Protein AF-A0A2G7FF17-F1 (afdb_monomer_lite)

pLDDT: mean 83.76, std 16.38, range [45.81, 98.31]

Structure (mmCIF, N/CA/C/O backbone):
data_AF-A0A2G7FF17-F1
#
_entry.id   AF-A0A2G7FF17-F1
#
loop_
_atom_site.group_PDB
_atom_site.id
_atom_site.type_symbol
_atom_site.label_atom_id
_atom_site.label_alt_id
_atom_site.label_comp_id
_atom_site.label_asym_id
_atom_site.label_entity_id
_atom_site.label_seq_id
_atom_site.pdbx_PDB_ins_code
_atom_site.Cartn_x
_atom_site.Cartn_y
_atom_site.Cartn_z
_atom_site.occupancy
_atom_site.B_iso_or_equiv
_atom_site.auth_seq_id
_atom_site.auth_comp_id
_atom_site.auth_asym_id
_atom_site.auth_atom_id
_atom_site.pdbx_PDB_model_num
ATOM 1 N N . MET A 1 1 ? 41.244 -19.058 -34.223 1.00 52.78 1 MET A N 1
ATOM 2 C CA . MET A 1 1 ? 39.949 -18.445 -34.597 1.00 52.78 1 MET A CA 1
ATOM 3 C C . MET A 1 1 ? 38.705 -19.064 -33.932 1.00 52.78 1 MET A C 1
ATOM 5 O O . MET A 1 1 ? 37.640 -18.505 -34.110 1.00 52.78 1 MET A O 1
ATOM 9 N N . LYS A 1 2 ? 38.795 -20.152 -33.136 1.00 53.00 2 LYS A N 1
ATOM 10 C CA . LYS A 1 2 ? 37.617 -20.799 -32.500 1.00 53.00 2 LYS A CA 1
ATOM 11 C C . LYS A 1 2 ? 37.162 -20.203 -31.148 1.00 53.00 2 LYS A C 1
ATOM 13 O O . LYS A 1 2 ? 35.987 -20.263 -30.830 1.00 53.00 2 LYS A O 1
ATOM 18 N N . ARG A 1 3 ? 38.057 -19.561 -30.382 1.00 52.62 3 ARG A N 1
ATOM 19 C CA . ARG A 1 3 ? 37.733 -18.979 -29.054 1.00 52.62 3 ARG A CA 1
ATOM 20 C C . ARG A 1 3 ? 36.803 -17.757 -29.096 1.00 52.62 3 ARG A C 1
ATOM 22 O O . ARG A 1 3 ? 36.127 -17.471 -28.119 1.00 52.62 3 ARG A O 1
ATOM 29 N N . SER A 1 4 ? 36.761 -17.044 -30.222 1.00 55.91 4 SER A N 1
ATOM 30 C CA . SER A 1 4 ? 35.955 -15.823 -30.375 1.00 55.91 4 SER A CA 1
ATOM 31 C C . SER A 1 4 ? 34.472 -16.104 -30.637 1.00 55.91 4 SER A C 1
ATOM 33 O O . SER A 1 4 ? 33.640 -15.245 -30.367 1.00 55.91 4 SER A O 1
ATOM 35 N N . SER A 1 5 ? 34.130 -17.276 -31.180 1.00 57.34 5 SER A N 1
ATOM 36 C CA . SER A 1 5 ? 32.741 -17.655 -31.461 1.00 57.34 5 SER A CA 1
ATOM 37 C C . SER A 1 5 ? 32.032 -18.224 -30.229 1.00 57.34 5 SER A C 1
ATOM 39 O O . SER A 1 5 ? 30.833 -18.023 -30.074 1.00 57.34 5 SER A O 1
ATOM 41 N N . GLU A 1 6 ? 32.768 -18.883 -29.326 1.00 59.03 6 GLU A N 1
ATOM 42 C CA . GLU A 1 6 ? 32.231 -19.396 -28.054 1.00 59.03 6 GLU A CA 1
ATOM 43 C C . GLU A 1 6 ? 31.871 -18.268 -27.079 1.00 59.03 6 GLU A C 1
ATOM 45 O O . GLU A 1 6 ? 30.813 -18.323 -26.454 1.00 59.03 6 GLU A O 1
ATOM 50 N N . SER A 1 7 ? 32.685 -17.205 -26.993 1.00 61.72 7 SER A N 1
ATOM 51 C CA . SER A 1 7 ? 32.372 -16.062 -26.120 1.00 61.72 7 SER A CA 1
ATOM 52 C C . SER A 1 7 ? 31.144 -15.286 -26.601 1.00 61.72 7 SER A C 1
ATOM 54 O O . SER A 1 7 ? 30.340 -14.849 -25.785 1.00 61.72 7 SER A O 1
ATOM 56 N N . ALA A 1 8 ? 30.954 -15.159 -27.919 1.00 67.88 8 ALA A N 1
ATOM 57 C CA . ALA A 1 8 ? 29.770 -14.531 -28.502 1.00 67.88 8 ALA A CA 1
ATOM 58 C C . ALA A 1 8 ? 28.494 -15.362 -28.266 1.00 67.88 8 ALA A C 1
ATOM 60 O O . ALA A 1 8 ? 27.431 -14.798 -28.009 1.00 67.88 8 ALA A O 1
ATOM 61 N N . GLY A 1 9 ? 28.603 -16.696 -28.302 1.00 70.56 9 GLY A N 1
ATOM 62 C CA . GLY A 1 9 ? 27.506 -17.610 -27.973 1.00 70.56 9 GLY A CA 1
ATOM 63 C C . GLY A 1 9 ? 27.088 -17.522 -26.504 1.00 70.56 9 GLY A C 1
ATOM 64 O O . GLY A 1 9 ? 25.899 -17.398 -26.221 1.00 70.56 9 GLY A O 1
ATOM 65 N N . LEU A 1 10 ? 28.054 -17.491 -25.578 1.00 66.56 10 LEU A N 1
ATOM 66 C CA . LEU A 1 10 ? 27.784 -17.284 -24.150 1.00 66.56 10 LEU A CA 1
ATOM 67 C C . LEU A 1 10 ? 27.150 -15.918 -23.871 1.00 66.56 10 LEU A C 1
ATOM 69 O O . LEU A 1 10 ? 26.190 -15.838 -23.109 1.00 66.56 10 LEU A O 1
ATOM 73 N N . GLN A 1 11 ? 27.644 -14.854 -24.510 1.00 69.38 11 GLN A N 1
ATOM 74 C CA . GLN A 1 11 ? 27.089 -13.509 -24.354 1.00 69.38 11 GLN A CA 1
ATOM 75 C C . GLN A 1 11 ? 25.627 -13.453 -24.811 1.00 69.38 11 GLN A C 1
ATOM 77 O O . GLN A 1 11 ? 24.787 -12.855 -24.142 1.00 69.38 11 GLN A O 1
ATOM 82 N N . ARG A 1 12 ? 25.310 -14.110 -25.931 1.00 69.50 12 ARG A N 1
ATOM 83 C CA . ARG A 1 12 ? 23.953 -14.188 -26.474 1.00 69.50 12 ARG A CA 1
ATOM 84 C C . ARG A 1 12 ? 23.024 -15.003 -25.576 1.00 69.50 12 ARG A C 1
ATOM 86 O O . ARG A 1 12 ? 21.959 -14.511 -25.240 1.00 69.50 12 ARG A O 1
ATOM 93 N N . VAL A 1 13 ? 23.466 -16.164 -25.088 1.00 68.44 13 VAL A N 1
ATOM 94 C CA . VAL A 1 13 ? 22.695 -16.980 -24.132 1.00 68.44 13 VAL A CA 1
ATOM 95 C C . VAL A 1 13 ? 22.435 -16.216 -22.834 1.00 68.44 13 VAL A C 1
ATOM 97 O O . VAL A 1 13 ? 21.321 -16.254 -22.325 1.00 68.44 13 VAL A O 1
ATOM 100 N N . LEU A 1 14 ? 23.419 -15.479 -22.310 1.00 64.50 14 LEU A N 1
ATOM 101 C CA . LEU A 1 14 ? 23.231 -14.628 -21.131 1.00 64.50 14 LEU A CA 1
ATOM 102 C C . LEU A 1 14 ? 22.211 -13.515 -21.396 1.00 64.50 14 LEU A C 1
ATOM 104 O O . LEU A 1 14 ? 21.343 -13.280 -20.563 1.00 64.50 14 LEU A O 1
ATOM 108 N N . THR A 1 15 ? 22.276 -12.876 -22.565 1.00 65.62 15 THR A N 1
ATOM 109 C CA . THR A 1 15 ? 21.343 -11.805 -22.951 1.00 65.62 15 THR A CA 1
ATOM 110 C C . THR A 1 15 ? 19.924 -12.349 -23.107 1.00 65.62 15 THR A C 1
ATOM 112 O O . THR A 1 15 ? 18.998 -11.808 -22.511 1.00 65.62 15 THR A O 1
ATOM 115 N N . ASP A 1 16 ? 19.767 -13.479 -23.796 1.00 59.66 16 ASP A N 1
ATOM 116 C CA . ASP A 1 16 ? 18.482 -14.151 -23.999 1.00 59.66 16 ASP A CA 1
ATOM 117 C C . ASP A 1 16 ? 17.911 -14.678 -22.672 1.00 59.66 16 ASP A C 1
ATOM 119 O O . ASP A 1 16 ? 16.716 -14.567 -22.428 1.00 59.66 16 ASP A O 1
ATOM 123 N N . THR A 1 17 ? 18.751 -15.174 -21.754 1.00 58.41 17 THR A N 1
ATOM 124 C CA . THR A 1 17 ? 18.316 -15.600 -20.409 1.00 58.41 17 THR A CA 1
ATOM 125 C C . THR A 1 17 ? 17.862 -14.405 -19.569 1.00 58.41 17 THR A C 1
ATOM 127 O O . THR A 1 17 ? 16.863 -14.495 -18.860 1.00 58.41 17 THR A O 1
ATOM 130 N N . MET A 1 18 ? 18.553 -13.264 -19.654 1.00 57.50 18 MET A N 1
ATOM 131 C CA . MET A 1 18 ? 18.158 -12.036 -18.956 1.00 57.50 18 MET A CA 1
ATOM 132 C C . MET A 1 18 ? 16.874 -11.421 -19.535 1.00 57.50 18 MET A C 1
ATOM 134 O O . MET A 1 18 ? 16.045 -10.923 -18.773 1.00 57.50 18 MET A O 1
ATOM 138 N N . GLU A 1 19 ? 16.677 -11.499 -20.851 1.00 56.69 19 GLU A N 1
ATOM 139 C CA . GLU A 1 19 ? 15.434 -11.130 -21.543 1.00 56.69 19 GLU A CA 1
ATOM 140 C C . GLU A 1 19 ? 14.282 -12.091 -21.181 1.00 56.69 19 GLU A C 1
ATOM 142 O O . GLU A 1 19 ? 13.156 -11.657 -20.942 1.00 56.69 19 GLU A O 1
ATOM 147 N N . HIS A 1 20 ? 14.560 -13.388 -21.022 1.00 49.34 20 HIS A N 1
ATOM 148 C CA . HIS A 1 20 ? 13.568 -14.388 -20.618 1.00 49.34 20 HIS A CA 1
ATOM 149 C C . HIS A 1 20 ? 13.171 -14.266 -19.133 1.00 49.34 20 HIS A C 1
ATOM 151 O O . HIS A 1 20 ? 11.990 -14.349 -18.800 1.00 49.34 20 HIS A O 1
ATOM 157 N N . ILE A 1 21 ? 14.118 -13.956 -18.234 1.00 50.62 21 ILE A N 1
ATOM 158 C CA . ILE A 1 21 ? 13.828 -13.580 -16.833 1.00 50.62 21 ILE A CA 1
ATOM 159 C C . ILE A 1 21 ? 12.992 -12.291 -16.777 1.00 50.62 21 ILE A C 1
ATOM 161 O O . ILE A 1 21 ? 12.116 -12.157 -15.925 1.00 50.62 21 ILE A O 1
ATOM 165 N N . ARG A 1 22 ? 13.228 -11.349 -17.699 1.00 53.25 22 ARG A N 1
ATOM 166 C CA . ARG A 1 22 ? 12.409 -10.138 -17.868 1.00 53.25 22 ARG A CA 1
ATOM 167 C C . ARG A 1 22 ? 10.971 -10.428 -18.313 1.00 53.25 22 ARG A C 1
ATOM 169 O O . ARG A 1 22 ? 10.109 -9.598 -18.038 1.00 53.25 22 ARG A O 1
ATOM 176 N N . SER A 1 23 ? 10.731 -11.554 -18.987 1.00 50.78 23 SER A N 1
ATOM 177 C CA . SER A 1 23 ? 9.479 -11.866 -19.691 1.00 50.78 23 SER A CA 1
ATOM 178 C C . SER A 1 23 ? 8.544 -12.844 -18.961 1.00 50.78 23 SER A C 1
ATOM 180 O O . SER A 1 23 ? 7.357 -12.853 -19.265 1.00 50.78 23 S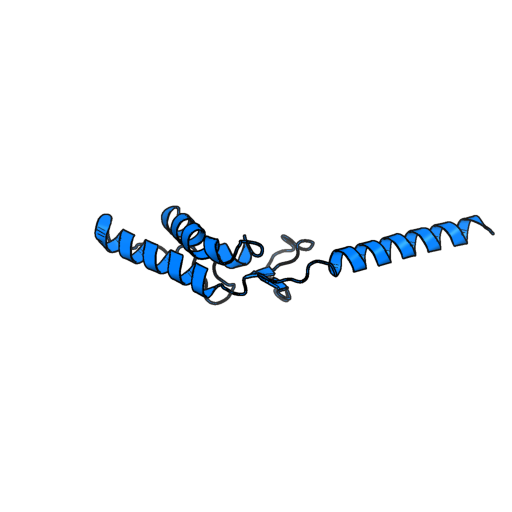ER A O 1
ATOM 182 N N . ASN A 1 24 ? 9.026 -13.679 -18.033 1.00 45.81 24 ASN A N 1
ATOM 183 C CA . ASN A 1 24 ? 8.287 -14.887 -17.612 1.00 45.81 24 ASN A CA 1
ATOM 184 C C . ASN A 1 24 ? 7.467 -14.802 -16.312 1.00 45.81 24 ASN A C 1
ATOM 186 O O . ASN A 1 24 ? 7.111 -15.838 -15.752 1.00 45.81 24 ASN A O 1
ATOM 190 N N . PHE A 1 25 ? 7.107 -13.614 -15.835 1.00 51.00 25 PHE A N 1
ATOM 191 C CA . PHE A 1 25 ? 5.958 -13.509 -14.933 1.00 51.00 25 PHE A CA 1
ATOM 192 C C . PHE A 1 25 ? 4.828 -12.854 -15.713 1.00 51.00 25 PHE A C 1
ATOM 194 O O . PHE A 1 25 ? 4.817 -11.640 -15.899 1.00 51.00 25 PHE A O 1
ATOM 201 N N . GLU A 1 26 ? 3.890 -13.666 -16.199 1.00 56.97 26 GLU A N 1
ATOM 202 C CA . GLU A 1 26 ? 2.554 -13.164 -16.506 1.00 56.97 26 GLU A CA 1
ATOM 203 C C . GLU A 1 26 ? 2.041 -12.482 -15.232 1.00 56.97 26 GLU A C 1
ATOM 205 O O . GLU A 1 26 ? 1.846 -13.099 -14.184 1.00 56.97 26 GLU A O 1
ATOM 210 N N . ASP A 1 27 ? 1.986 -11.155 -15.277 1.00 67.00 27 ASP A N 1
ATOM 211 C CA . ASP A 1 27 ? 1.797 -10.333 -14.095 1.00 67.00 27 ASP A CA 1
ATOM 212 C C . ASP A 1 27 ? 0.309 -10.247 -13.717 1.00 67.00 27 ASP A C 1
ATOM 214 O O . ASP A 1 27 ? -0.354 -9.216 -13.903 1.00 67.00 27 ASP A O 1
ATOM 218 N N . ASP A 1 28 ? -0.222 -11.338 -13.166 1.00 83.56 28 ASP A N 1
ATOM 219 C CA . ASP A 1 28 ? -1.632 -11.460 -12.770 1.00 83.56 28 ASP A CA 1
ATOM 220 C C . ASP A 1 28 ? -2.058 -10.398 -11.747 1.00 83.56 28 ASP A C 1
ATOM 222 O O . ASP A 1 28 ? -3.208 -9.949 -11.720 1.00 83.56 28 ASP A O 1
ATOM 226 N N . THR A 1 29 ? -1.136 -9.973 -10.881 1.00 92.25 29 THR A N 1
ATOM 227 C CA . THR A 1 29 ? -1.454 -9.113 -9.731 1.00 92.25 29 THR A CA 1
ATOM 228 C C . THR A 1 29 ? -0.957 -7.683 -9.868 1.00 92.25 29 THR A C 1
ATOM 230 O O . THR A 1 29 ? -1.450 -6.816 -9.153 1.00 92.25 29 THR A O 1
ATOM 233 N N . SER A 1 30 ? -0.008 -7.396 -10.762 1.00 94.94 30 SER A N 1
ATOM 234 C CA . SER A 1 30 ? 0.612 -6.068 -10.876 1.00 94.94 30 SER A CA 1
ATOM 235 C C . SER A 1 30 ? 0.948 -5.691 -12.310 1.00 94.94 30 SER A C 1
ATOM 237 O O . SER A 1 30 ? 0.823 -6.488 -13.227 1.00 94.94 30 SER A O 1
ATOM 239 N N . TYR A 1 31 ? 1.399 -4.465 -12.513 1.00 92.81 31 TYR A N 1
ATOM 240 C CA . TYR A 1 31 ? 1.999 -4.015 -13.761 1.00 92.81 31 TYR A CA 1
ATOM 241 C C . TYR A 1 31 ? 3.287 -3.255 -13.459 1.00 92.81 31 TYR A C 1
ATOM 243 O O . TYR A 1 31 ? 3.467 -2.713 -12.363 1.00 92.81 31 TYR A O 1
ATOM 251 N N . ARG A 1 32 ? 4.211 -3.249 -14.420 1.00 91.38 32 ARG A N 1
ATOM 252 C CA . ARG A 1 32 ? 5.451 -2.481 -14.311 1.00 91.38 32 ARG A CA 1
ATOM 253 C C . ARG A 1 32 ? 5.135 -0.993 -14.436 1.00 91.38 32 ARG A C 1
ATOM 255 O O . ARG A 1 32 ? 4.352 -0.603 -15.294 1.00 91.38 32 ARG A O 1
ATOM 262 N N . VAL A 1 33 ? 5.762 -0.183 -13.592 1.00 89.00 33 VAL A N 1
ATOM 263 C CA . VAL A 1 33 ? 5.685 1.279 -13.670 1.00 89.00 33 VAL A CA 1
ATOM 264 C C . VAL A 1 33 ? 6.971 1.778 -14.314 1.00 89.00 33 VAL A C 1
ATOM 266 O O . VAL A 1 33 ? 8.070 1.438 -13.857 1.00 89.00 33 VAL A O 1
ATOM 269 N N . GLU A 1 34 ? 6.844 2.545 -15.394 1.00 84.56 34 GLU A N 1
ATOM 270 C CA . GLU A 1 34 ? 7.983 3.240 -15.988 1.00 84.56 34 GLU A CA 1
ATOM 271 C C . GLU A 1 34 ? 8.458 4.326 -15.022 1.00 84.56 34 GLU A C 1
ATOM 273 O O . GLU A 1 34 ? 7.676 5.141 -14.537 1.00 84.56 34 GLU A O 1
ATOM 278 N N . ARG A 1 35 ? 9.748 4.292 -14.679 1.00 72.12 35 ARG A N 1
ATOM 279 C CA . ARG A 1 35 ? 10.344 5.299 -13.803 1.00 72.12 35 ARG A CA 1
ATOM 280 C C . ARG A 1 35 ? 10.944 6.394 -14.673 1.00 72.12 35 ARG A C 1
ATOM 282 O O . ARG A 1 35 ? 12.069 6.239 -15.138 1.00 72.12 35 ARG A O 1
ATOM 289 N N . GLU A 1 36 ? 10.214 7.486 -14.855 1.00 62.81 36 GLU A N 1
ATOM 290 C CA . GLU A 1 36 ? 10.750 8.687 -15.512 1.00 62.81 36 GLU A CA 1
ATOM 291 C C . GLU A 1 36 ? 11.292 9.726 -14.519 1.00 62.81 36 GLU A C 1
ATOM 293 O O . GLU A 1 36 ? 11.923 10.691 -14.935 1.00 62.81 36 GLU A O 1
ATOM 298 N N . SER A 1 37 ? 11.098 9.535 -13.207 1.00 59.84 37 SER A N 1
ATOM 299 C CA . SER A 1 37 ? 11.466 10.550 -12.214 1.00 59.84 37 SER A CA 1
ATOM 300 C C . SER A 1 37 ? 12.993 10.730 -12.098 1.00 59.84 37 SER A C 1
ATOM 302 O O . SER A 1 37 ? 13.687 9.802 -11.659 1.00 59.84 37 SER A O 1
ATOM 304 N N . PRO A 1 38 ? 13.533 11.923 -12.427 1.00 58.44 38 PRO A N 1
ATOM 305 C CA . PRO A 1 38 ? 14.946 12.247 -12.230 1.00 58.44 38 PRO A CA 1
ATOM 306 C C . PRO A 1 38 ? 15.317 12.426 -10.743 1.00 58.44 38 PRO A C 1
ATOM 308 O O . PRO A 1 38 ? 16.502 12.424 -10.407 1.00 58.44 38 PRO A O 1
ATOM 311 N N . ASP A 1 39 ? 14.327 12.514 -9.847 1.00 70.62 39 ASP A N 1
ATOM 312 C CA . ASP A 1 39 ? 14.491 12.962 -8.455 1.00 70.62 39 ASP A CA 1
ATOM 313 C C . ASP A 1 39 ? 14.806 11.851 -7.444 1.00 70.62 39 ASP A C 1
ATOM 315 O O . ASP A 1 39 ? 15.006 12.117 -6.262 1.00 70.62 39 ASP A O 1
ATOM 319 N N . ILE A 1 40 ? 14.929 10.591 -7.871 1.00 75.12 40 ILE A N 1
ATOM 320 C CA . ILE A 1 40 ? 15.239 9.487 -6.944 1.00 75.12 40 ILE A CA 1
ATOM 321 C C . ILE A 1 40 ? 16.728 9.383 -6.586 1.00 75.12 40 ILE A C 1
ATOM 323 O O . ILE A 1 40 ? 17.140 8.367 -6.039 1.00 75.12 40 ILE A O 1
ATOM 327 N N . ALA A 1 41 ? 17.561 10.373 -6.934 1.00 80.38 41 ALA A N 1
ATOM 328 C CA . ALA A 1 41 ? 18.998 10.417 -6.627 1.00 80.38 41 ALA A CA 1
ATOM 329 C C . ALA A 1 41 ? 19.748 9.095 -6.920 1.00 80.38 41 ALA A C 1
ATOM 331 O O . ALA A 1 41 ? 20.664 8.696 -6.206 1.00 80.38 41 ALA A O 1
ATOM 332 N N . CYS A 1 42 ? 19.350 8.396 -7.991 1.00 79.38 42 CYS A N 1
ATOM 333 C CA . CYS A 1 42 ? 19.847 7.069 -8.381 1.00 79.38 42 CYS A CA 1
ATOM 334 C C . CYS A 1 42 ? 19.550 5.910 -7.407 1.00 79.38 42 CYS A C 1
ATOM 336 O O . CYS A 1 42 ? 20.000 4.788 -7.667 1.00 79.38 42 CYS A O 1
ATOM 338 N N . PHE A 1 43 ? 18.778 6.120 -6.340 1.00 81.75 43 PHE A N 1
ATOM 339 C CA . PHE A 1 43 ? 18.303 5.037 -5.486 1.00 81.75 43 PHE A CA 1
ATOM 340 C C . PHE A 1 43 ? 17.488 4.032 -6.300 1.00 81.75 43 PHE A C 1
ATOM 342 O O . PHE A 1 43 ? 16.734 4.386 -7.205 1.00 81.75 43 PHE A O 1
ATOM 349 N N . CYS A 1 44 ? 17.656 2.746 -5.988 1.00 84.31 44 CYS A N 1
ATOM 350 C CA . CYS A 1 44 ? 16.897 1.657 -6.606 1.00 84.31 44 CYS A CA 1
ATOM 351 C C . CYS A 1 44 ? 16.971 1.604 -8.150 1.00 84.31 44 CYS A C 1
ATOM 353 O O . CYS A 1 44 ? 16.107 0.985 -8.768 1.00 84.31 44 CYS A O 1
ATOM 355 N N . ARG A 1 45 ? 18.008 2.187 -8.780 1.00 80.69 45 ARG A N 1
ATOM 356 C CA . ARG A 1 45 ? 18.187 2.263 -10.248 1.00 80.69 45 ARG A CA 1
ATOM 357 C C . ARG A 1 45 ? 18.010 0.921 -10.968 1.00 80.69 45 ARG A C 1
ATOM 359 O O . ARG A 1 45 ? 17.520 0.883 -12.092 1.00 80.69 45 ARG A O 1
ATOM 366 N N . HIS A 1 46 ? 18.408 -0.175 -10.327 1.00 83.38 46 HIS A N 1
ATOM 367 C CA . HIS A 1 46 ? 18.348 -1.521 -10.904 1.00 83.38 46 HIS A CA 1
ATOM 368 C C . HIS A 1 46 ? 17.149 -2.354 -10.422 1.00 83.38 46 HIS A C 1
ATOM 370 O O . HIS A 1 46 ? 17.010 -3.506 -10.825 1.00 83.38 46 HIS A O 1
ATOM 376 N N . TYR A 1 47 ? 16.260 -1.784 -9.604 1.00 85.38 47 TYR A N 1
ATOM 377 C CA . TYR A 1 47 ? 15.062 -2.457 -9.105 1.00 85.38 47 TYR A CA 1
ATOM 378 C C . TYR A 1 47 ? 13.830 -2.036 -9.908 1.00 85.38 47 TYR A C 1
ATOM 380 O O . TYR A 1 47 ? 13.470 -0.858 -9.976 1.00 85.38 47 TYR A O 1
ATOM 388 N N . ALA A 1 48 ? 13.134 -3.010 -10.494 1.00 87.75 48 ALA A N 1
ATOM 389 C CA . ALA A 1 48 ? 11.863 -2.755 -11.164 1.00 87.75 48 ALA A CA 1
ATOM 390 C C . ALA A 1 48 ? 10.823 -2.234 -10.158 1.00 87.75 48 ALA A C 1
ATOM 392 O O . ALA A 1 48 ? 10.659 -2.814 -9.088 1.00 87.75 48 ALA A O 1
ATOM 393 N N . LEU A 1 49 ? 10.127 -1.144 -10.500 1.00 89.94 49 LEU A N 1
ATOM 394 C CA . LEU A 1 49 ? 8.930 -0.723 -9.770 1.00 89.94 49 LEU A CA 1
ATOM 395 C C . LEU A 1 49 ? 7.716 -1.403 -10.389 1.00 89.94 49 LEU A C 1
ATOM 397 O O . LEU A 1 49 ? 7.588 -1.469 -11.615 1.00 89.94 49 LEU A O 1
ATOM 401 N N . ARG A 1 50 ? 6.830 -1.901 -9.535 1.00 92.94 50 ARG A N 1
ATOM 402 C CA . ARG A 1 50 ? 5.570 -2.508 -9.939 1.00 92.94 50 ARG A CA 1
ATOM 403 C C . ARG A 1 50 ? 4.459 -1.978 -9.049 1.00 92.94 50 ARG A C 1
ATOM 405 O O . ARG A 1 50 ? 4.698 -1.706 -7.878 1.00 92.94 50 ARG A O 1
ATOM 412 N N . ARG A 1 51 ? 3.258 -1.865 -9.603 1.00 94.88 51 ARG A N 1
ATOM 413 C CA . ARG A 1 51 ? 2.064 -1.401 -8.896 1.00 94.88 51 ARG A CA 1
ATOM 414 C C . ARG A 1 51 ? 0.972 -2.452 -9.001 1.00 94.88 51 ARG A C 1
ATOM 416 O O . ARG A 1 51 ? 0.740 -3.015 -10.071 1.00 94.88 51 ARG A O 1
ATOM 423 N N . HIS A 1 52 ? 0.368 -2.783 -7.868 1.00 96.75 52 HIS A N 1
ATOM 424 C CA . HIS A 1 52 ? -0.668 -3.803 -7.788 1.00 96.75 52 HIS A CA 1
ATOM 425 C C . HIS A 1 52 ? -1.933 -3.362 -8.544 1.00 96.75 52 HIS A C 1
ATOM 427 O O . HIS A 1 52 ? -2.375 -2.226 -8.407 1.00 96.75 52 HIS A O 1
ATOM 433 N N . ARG A 1 53 ? -2.545 -4.265 -9.320 1.00 96.31 53 ARG A N 1
ATOM 434 C CA . ARG A 1 53 ? -3.759 -3.998 -10.11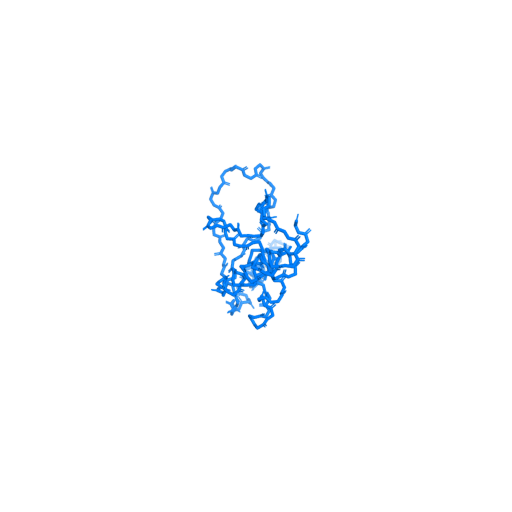9 1.00 96.31 53 ARG A CA 1
ATOM 435 C C . ARG A 1 53 ? -4.982 -3.708 -9.254 1.00 96.31 53 ARG A C 1
ATOM 437 O O . ARG A 1 53 ? -5.838 -2.938 -9.655 1.00 96.31 53 ARG A O 1
ATOM 444 N N . TYR A 1 54 ? -5.039 -4.353 -8.091 1.00 96.38 54 TYR A N 1
ATOM 445 C CA . TYR A 1 54 ? -6.151 -4.264 -7.140 1.00 96.38 54 TYR A CA 1
ATOM 446 C C . TYR A 1 54 ? -5.884 -3.263 -6.004 1.00 96.38 54 TYR A C 1
ATOM 448 O O . TYR A 1 54 ? -6.108 -3.571 -4.832 1.00 96.38 54 TYR A O 1
ATOM 456 N N . GLU A 1 55 ? -5.291 -2.111 -6.307 1.00 97.25 55 GLU A N 1
ATOM 457 C CA . GLU A 1 55 ? -4.929 -1.108 -5.298 1.00 97.25 55 GLU A CA 1
ATOM 458 C C . GLU A 1 55 ? -6.131 -0.567 -4.513 1.00 97.25 55 GLU A C 1
ATOM 460 O O . GLU A 1 55 ? -5.997 -0.219 -3.341 1.00 97.25 55 GLU A O 1
ATOM 465 N N . GLU A 1 56 ? -7.325 -0.575 -5.101 1.00 97.31 56 GLU A N 1
ATOM 466 C CA . GLU A 1 56 ? -8.569 -0.240 -4.412 1.00 97.31 56 GLU A CA 1
ATOM 467 C C . GLU A 1 56 ? -8.777 -1.083 -3.147 1.00 97.31 56 GLU A C 1
ATOM 469 O O . GLU A 1 56 ? -9.301 -0.588 -2.151 1.00 97.31 56 GLU A O 1
ATOM 474 N N . LYS A 1 57 ? -8.299 -2.335 -3.141 1.00 97.81 57 LYS A N 1
ATOM 475 C CA . LYS A 1 57 ? -8.359 -3.215 -1.968 1.00 97.81 57 LYS A CA 1
ATOM 476 C C . LYS A 1 57 ? -7.412 -2.777 -0.866 1.00 97.81 57 LYS A C 1
ATOM 478 O O . LYS A 1 57 ? -7.746 -2.961 0.304 1.00 97.81 57 LYS A O 1
ATOM 483 N N . ALA A 1 58 ? -6.251 -2.240 -1.235 1.00 97.81 58 ALA A N 1
ATOM 484 C CA . ALA A 1 58 ? -5.292 -1.690 -0.290 1.00 97.81 58 ALA A CA 1
ATOM 485 C C . ALA A 1 58 ? -5.865 -0.426 0.367 1.00 97.81 58 ALA A C 1
ATOM 487 O O . ALA A 1 58 ? -5.983 -0.373 1.589 1.00 97.81 58 ALA A O 1
ATOM 488 N N . ASN A 1 59 ? -6.372 0.499 -0.457 1.00 97.62 59 ASN A N 1
ATOM 489 C CA . ASN A 1 59 ? -7.055 1.713 -0.003 1.00 97.62 59 ASN A CA 1
ATOM 490 C C . ASN A 1 59 ? -8.236 1.397 0.925 1.00 97.62 59 ASN A C 1
ATOM 492 O O . ASN A 1 59 ? -8.396 2.043 1.958 1.00 97.62 59 ASN A O 1
ATOM 496 N N . LEU A 1 60 ? -9.048 0.386 0.592 1.00 97.94 60 LEU A N 1
ATOM 497 C CA . LEU A 1 60 ? -10.154 -0.056 1.442 1.00 97.94 60 LEU A CA 1
ATOM 498 C C . LEU A 1 60 ? -9.668 -0.510 2.827 1.00 97.94 60 LEU A C 1
ATOM 500 O O . LEU A 1 60 ? -10.271 -0.137 3.829 1.00 97.94 60 LEU A O 1
ATOM 504 N N . GLY A 1 61 ? -8.575 -1.279 2.881 1.00 97.81 61 GLY A N 1
ATOM 505 C CA . GLY A 1 61 ? -7.976 -1.743 4.135 1.00 97.81 61 GLY A CA 1
ATOM 506 C C . GLY A 1 61 ? -7.528 -0.587 5.028 1.00 97.81 61 GLY A C 1
ATOM 507 O O . GLY A 1 61 ? -7.920 -0.531 6.193 1.00 97.81 61 GLY A O 1
ATOM 508 N N . SER A 1 62 ? -6.787 0.371 4.466 1.00 97.69 62 SER A N 1
ATOM 509 C CA . SER A 1 62 ? -6.358 1.572 5.193 1.00 97.69 62 SER A CA 1
ATOM 510 C C . SER A 1 62 ? -7.535 2.440 5.638 1.00 97.69 62 SER A C 1
ATOM 512 O O . SER A 1 62 ? -7.592 2.858 6.792 1.00 97.69 62 SER A O 1
ATOM 514 N N . MET A 1 63 ? -8.525 2.684 4.773 1.00 97.44 63 MET A N 1
ATOM 515 C CA . MET A 1 63 ? -9.708 3.470 5.150 1.00 97.44 63 MET A CA 1
ATOM 516 C C . MET A 1 63 ? -10.499 2.817 6.286 1.00 97.44 63 MET A C 1
ATOM 518 O O . MET A 1 63 ? -10.948 3.517 7.195 1.00 97.44 63 MET A O 1
ATOM 522 N N . GLN A 1 64 ? -10.642 1.490 6.263 1.00 98.12 64 GLN A N 1
ATOM 523 C CA . GLN A 1 64 ? -11.294 0.762 7.345 1.00 98.12 64 GLN A CA 1
ATOM 524 C C . GLN A 1 64 ? -10.503 0.882 8.655 1.00 98.12 64 GLN A C 1
ATOM 526 O O . GLN A 1 64 ? -11.095 1.211 9.679 1.00 98.12 64 GLN A O 1
ATOM 531 N N . CYS A 1 65 ? -9.176 0.724 8.614 1.00 97.88 65 CYS A N 1
ATOM 532 C CA . CYS A 1 65 ? -8.322 0.910 9.790 1.00 97.88 65 CYS A CA 1
ATOM 533 C C . CYS A 1 65 ? -8.463 2.313 10.385 1.00 97.88 65 CYS A C 1
ATOM 535 O O . CYS A 1 65 ? -8.609 2.463 11.593 1.00 97.88 65 CYS A O 1
ATOM 537 N N . ARG A 1 66 ? -8.488 3.351 9.547 1.00 97.62 66 ARG A N 1
ATOM 538 C CA . ARG A 1 66 ? -8.684 4.738 9.992 1.00 97.62 66 ARG A CA 1
ATOM 539 C C . ARG A 1 66 ? -10.047 4.953 10.648 1.00 97.62 66 ARG A C 1
ATO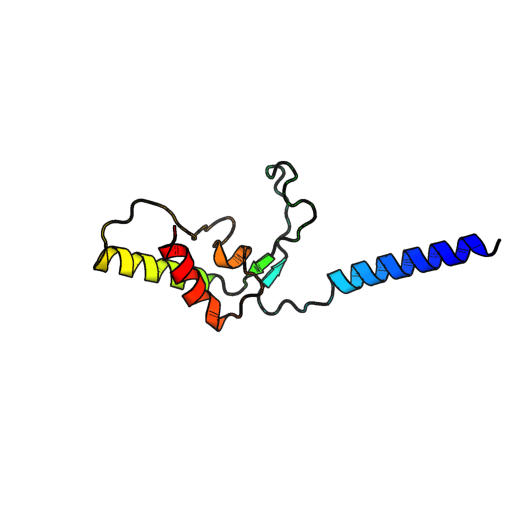M 541 O O . ARG A 1 66 ? -10.134 5.650 11.655 1.00 97.62 66 ARG A O 1
ATOM 548 N N . ALA A 1 67 ? -11.106 4.356 10.102 1.00 97.94 67 ALA A N 1
ATOM 549 C CA . ALA A 1 67 ? -12.436 4.420 10.704 1.00 97.94 67 ALA A CA 1
ATOM 550 C C . ALA A 1 67 ? -12.467 3.732 12.080 1.00 97.94 67 ALA A C 1
ATOM 552 O O . ALA A 1 67 ? -13.008 4.291 13.036 1.00 97.94 67 ALA A O 1
ATOM 553 N N . ASP A 1 68 ? -11.839 2.561 12.194 1.00 98.31 68 ASP A N 1
ATOM 554 C CA . ASP A 1 68 ? -11.716 1.839 13.460 1.00 98.31 68 ASP A CA 1
ATOM 555 C C . ASP A 1 68 ? -10.839 2.610 14.462 1.00 98.31 68 ASP A C 1
ATOM 557 O O . ASP A 1 68 ? -11.202 2.735 15.631 1.00 98.31 68 ASP A O 1
ATOM 561 N N . TRP A 1 69 ? -9.753 3.238 14.011 1.00 97.62 69 TRP A N 1
ATOM 562 C CA . TRP A 1 69 ? -8.912 4.104 14.839 1.00 97.62 69 TRP A CA 1
ATOM 563 C C . TRP A 1 69 ? -9.703 5.273 15.435 1.00 97.62 69 TRP A C 1
ATOM 565 O O . TRP A 1 69 ? -9.665 5.492 16.644 1.00 97.62 69 TRP A O 1
ATOM 575 N N . VAL A 1 70 ? -10.488 5.985 14.617 1.00 97.38 70 VAL A N 1
ATOM 576 C CA . VAL A 1 70 ? -11.351 7.087 15.089 1.00 97.38 70 VAL A CA 1
ATOM 577 C C . VAL A 1 70 ? -12.364 6.607 16.119 1.00 97.38 70 VAL A C 1
ATOM 579 O O . VAL A 1 70 ? -12.645 7.305 17.091 1.00 97.38 70 VAL A O 1
ATOM 582 N N . LYS A 1 71 ? -12.913 5.411 15.913 1.00 98.06 71 LYS A N 1
ATOM 583 C CA . LYS A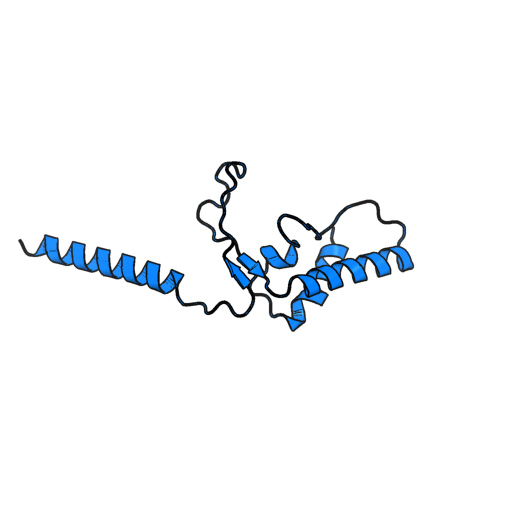 1 71 ? -13.933 4.838 16.787 1.00 98.06 71 LYS A CA 1
ATOM 584 C C . LYS A 1 71 ? -13.376 4.372 18.132 1.00 98.06 71 LYS A C 1
ATOM 586 O O . LYS A 1 71 ? -14.060 4.523 19.143 1.00 98.06 71 LYS A O 1
ATOM 591 N N . TYR A 1 72 ? -12.193 3.761 18.140 1.00 97.94 72 TYR A N 1
ATOM 592 C CA . TYR A 1 72 ? -11.676 3.031 19.301 1.00 97.94 72 TYR A CA 1
ATOM 593 C C . TYR A 1 72 ? -10.483 3.698 19.993 1.00 97.94 72 TYR A C 1
ATOM 595 O O . TYR A 1 72 ? -10.210 3.365 21.144 1.00 97.94 72 TYR A O 1
ATOM 603 N N . ILE A 1 73 ? -9.774 4.608 19.322 1.00 96.56 73 ILE A N 1
ATOM 604 C CA . ILE A 1 73 ? -8.528 5.207 19.820 1.00 96.56 73 ILE A CA 1
ATOM 605 C C . ILE A 1 73 ? -8.663 6.728 19.921 1.00 96.56 73 ILE A C 1
ATOM 607 O O . ILE A 1 73 ? -8.534 7.277 21.013 1.00 96.56 73 ILE A O 1
ATOM 611 N N . GLY A 1 74 ? -8.942 7.420 18.813 1.00 95.50 74 GLY A N 1
ATOM 612 C CA . GLY A 1 74 ? -9.054 8.879 18.814 1.00 95.50 74 GLY A CA 1
ATOM 613 C C . GLY A 1 74 ? -8.879 9.533 17.441 1.00 95.50 74 GLY A C 1
ATOM 614 O O . GLY A 1 74 ? -8.864 8.847 16.420 1.00 95.50 74 GLY A O 1
ATOM 615 N N . PRO A 1 75 ? -8.766 10.871 17.388 1.00 96.25 75 PRO A N 1
ATOM 616 C CA . PRO A 1 75 ? -8.590 11.611 16.141 1.00 96.25 75 PRO A CA 1
ATOM 617 C C . PRO A 1 75 ? -7.350 11.161 15.361 1.00 96.25 75 PRO A C 1
ATOM 619 O O . PRO A 1 75 ? -6.360 10.722 15.944 1.00 96.25 75 PRO A O 1
ATOM 622 N N . ILE A 1 76 ? -7.389 11.303 14.035 1.00 94.69 76 ILE A N 1
ATOM 623 C CA . ILE A 1 76 ? -6.247 10.952 13.190 1.00 94.69 76 ILE A CA 1
ATOM 624 C C . ILE A 1 76 ? -5.337 12.164 13.006 1.00 94.69 76 ILE A C 1
ATOM 626 O O . ILE A 1 76 ? -5.773 13.196 12.502 1.00 94.69 76 ILE A O 1
ATOM 630 N N . GLU A 1 77 ? -4.066 12.015 13.369 1.00 92.69 77 GLU A N 1
ATOM 631 C CA . GLU A 1 77 ? -3.090 13.114 13.386 1.00 92.69 77 GLU A CA 1
ATOM 632 C C . GLU A 1 77 ? -2.156 13.127 12.167 1.00 92.69 77 GLU A C 1
ATOM 634 O O . GLU A 1 77 ? -1.513 14.140 11.892 1.00 92.69 77 GLU A O 1
ATOM 639 N N . ARG A 1 78 ? -2.059 12.009 11.433 1.00 91.44 78 ARG A N 1
ATOM 640 C CA . ARG A 1 78 ? -1.065 11.814 10.367 1.00 91.44 78 ARG A CA 1
ATOM 641 C C . ARG A 1 78 ? -1.604 11.056 9.150 1.00 91.44 78 ARG A C 1
ATOM 643 O O . ARG A 1 78 ? -2.650 10.391 9.191 1.00 91.44 78 ARG A O 1
ATOM 650 N N . TRP A 1 79 ? -0.868 11.181 8.051 1.00 92.12 79 TRP A N 1
ATOM 651 C CA . TRP A 1 79 ? -1.007 10.321 6.878 1.00 92.12 79 TRP A CA 1
ATOM 652 C C . TRP A 1 79 ? -0.287 8.994 7.131 1.00 92.12 79 TRP A C 1
ATOM 654 O O . TRP A 1 79 ? 0.748 8.995 7.792 1.00 92.12 79 TRP A O 1
ATOM 664 N N . GLY A 1 80 ? -0.852 7.903 6.618 1.00 93.69 80 GLY A N 1
ATOM 665 C CA . GLY A 1 80 ? -0.259 6.566 6.660 1.00 93.69 80 GLY A CA 1
ATOM 666 C C . GLY A 1 80 ? 0.095 6.076 5.258 1.00 93.69 80 GLY A C 1
ATOM 667 O O . GLY A 1 80 ? 0.746 6.773 4.477 1.00 93.69 80 GLY A O 1
ATOM 668 N N . SER A 1 81 ? -0.412 4.902 4.895 1.00 95.38 81 SER A N 1
ATOM 669 C CA . SER A 1 81 ? 0.004 4.153 3.706 1.00 95.38 81 SER A CA 1
ATOM 670 C C . SER A 1 81 ? -0.630 4.621 2.384 1.00 95.38 81 SER A C 1
ATOM 672 O O . SER A 1 81 ? -0.178 4.232 1.301 1.00 95.38 81 SER A O 1
ATOM 674 N N . CYS A 1 82 ? -1.670 5.457 2.429 1.00 94.06 82 CYS A N 1
ATOM 675 C CA . CYS A 1 82 ? -2.352 5.970 1.238 1.00 94.06 82 CYS A CA 1
ATOM 676 C C . CYS A 1 82 ? -1.543 7.061 0.510 1.00 94.06 82 CYS A C 1
ATOM 678 O O . CYS A 1 82 ? -1.273 8.119 1.075 1.00 94.06 82 CYS A O 1
ATOM 680 N N . ASN A 1 83 ? -1.270 6.865 -0.786 1.00 94.06 83 ASN A N 1
ATOM 681 C CA . ASN A 1 83 ? -0.702 7.891 -1.667 1.00 94.06 83 ASN A CA 1
ATOM 682 C C . ASN A 1 83 ? -1.405 7.870 -3.043 1.00 94.06 83 ASN A C 1
ATOM 684 O O . ASN A 1 83 ? -1.242 6.904 -3.789 1.00 94.06 83 ASN A O 1
ATOM 688 N N . PRO A 1 84 ? -2.173 8.914 -3.409 1.00 90.19 84 PRO A N 1
ATOM 689 C CA . PRO A 1 84 ? -2.944 8.926 -4.653 1.00 90.19 84 PRO A CA 1
ATOM 690 C C . PRO A 1 84 ? -2.090 9.110 -5.918 1.00 90.19 84 PRO A C 1
ATOM 692 O O . PRO A 1 84 ? -2.555 8.781 -7.007 1.00 90.19 84 PRO A O 1
ATOM 695 N N . TYR A 1 85 ? -0.861 9.615 -5.792 1.00 89.19 85 TYR A N 1
ATOM 696 C CA . TYR A 1 85 ? 0.006 9.919 -6.932 1.00 89.19 85 TYR A CA 1
ATOM 697 C C . TYR A 1 85 ? 0.911 8.729 -7.262 1.00 89.19 85 TYR A C 1
ATOM 699 O O . TYR A 1 85 ? 0.809 8.143 -8.339 1.00 89.19 85 TYR A O 1
ATOM 707 N N . GLU A 1 86 ? 1.717 8.296 -6.291 1.00 90.69 86 GLU A N 1
ATOM 708 C CA . GLU A 1 86 ? 2.701 7.214 -6.481 1.00 90.69 86 GLU A CA 1
ATOM 709 C C . GLU A 1 86 ? 2.124 5.817 -6.211 1.00 90.69 86 GLU A C 1
ATOM 711 O O . GLU A 1 86 ? 2.734 4.800 -6.541 1.00 90.69 86 GLU A O 1
ATOM 716 N N . GLY A 1 87 ? 0.911 5.764 -5.664 1.00 94.00 87 GLY A N 1
ATOM 717 C CA . GLY A 1 87 ? 0.206 4.543 -5.312 1.00 94.00 87 GLY A CA 1
ATOM 718 C C . GLY A 1 87 ? 0.346 4.174 -3.843 1.00 94.00 87 GLY A C 1
ATOM 719 O O . GLY A 1 87 ? 1.336 4.475 -3.178 1.00 94.00 87 GLY A O 1
ATOM 720 N N . HIS A 1 88 ? -0.678 3.496 -3.336 1.00 97.12 88 HIS A N 1
ATOM 721 C CA . HIS A 1 88 ? -0.721 2.996 -1.969 1.00 97.12 88 HIS A CA 1
ATOM 722 C C . HIS A 1 88 ? 0.527 2.163 -1.626 1.00 97.12 88 HIS A C 1
ATOM 724 O O . HIS A 1 88 ? 0.909 1.272 -2.390 1.00 97.12 88 HIS A O 1
ATOM 730 N N . PHE A 1 89 ? 1.109 2.374 -0.443 1.00 96.88 89 PHE A N 1
ATOM 731 C CA . PHE A 1 89 ? 2.350 1.730 0.003 1.00 96.88 89 PHE A CA 1
ATOM 732 C C . PHE A 1 89 ? 2.316 0.203 -0.159 1.00 96.88 89 PHE A C 1
ATOM 734 O O . PHE A 1 89 ? 3.152 -0.380 -0.848 1.00 96.88 89 PHE A O 1
ATOM 741 N N . GLY A 1 90 ? 1.277 -0.453 0.370 1.00 96.31 90 GLY A N 1
ATOM 742 C CA . GLY A 1 90 ? 1.073 -1.898 0.205 1.00 96.31 90 GLY A CA 1
ATOM 743 C C . GLY A 1 90 ? 0.984 -2.369 -1.257 1.00 96.31 90 GLY A C 1
ATOM 744 O O . GLY A 1 90 ? 1.406 -3.482 -1.566 1.00 96.31 90 GLY A O 1
ATOM 745 N N . SER A 1 91 ? 0.509 -1.523 -2.174 1.00 96.94 91 SER A N 1
ATOM 746 C CA . SER A 1 91 ? 0.364 -1.850 -3.599 1.00 96.94 91 SER A CA 1
ATOM 747 C C . SER A 1 91 ? 1.677 -1.751 -4.374 1.00 96.94 91 SER A C 1
ATOM 749 O O . SER A 1 91 ? 1.835 -2.446 -5.378 1.00 96.94 91 SER A O 1
ATOM 751 N N . VAL A 1 92 ? 2.614 -0.909 -3.932 1.00 95.50 92 VAL A N 1
ATOM 752 C CA . VAL A 1 92 ? 3.923 -0.733 -4.590 1.00 95.50 92 VAL A CA 1
ATOM 753 C C . VAL A 1 92 ? 5.045 -1.524 -3.917 1.00 95.50 92 VAL A C 1
ATOM 755 O O . VAL A 1 92 ? 5.993 -1.931 -4.585 1.00 95.50 92 VAL A O 1
ATOM 758 N N . VAL A 1 93 ? 4.925 -1.806 -2.616 1.00 95.50 93 VAL A N 1
ATOM 759 C CA . VAL A 1 93 ? 5.901 -2.608 -1.858 1.00 95.50 93 VAL A CA 1
ATOM 760 C C . VAL A 1 93 ? 5.605 -4.104 -1.941 1.00 95.50 93 VAL A C 1
ATOM 762 O O . VAL A 1 93 ? 6.537 -4.905 -1.989 1.00 95.50 93 VAL A O 1
ATOM 765 N N . LEU A 1 94 ? 4.328 -4.504 -2.027 1.00 96.12 94 LEU A N 1
ATOM 766 C CA . LEU A 1 94 ? 3.913 -5.907 -2.161 1.00 96.12 94 LEU A CA 1
ATOM 767 C C . LEU A 1 94 ? 3.132 -6.163 -3.469 1.00 96.12 94 LEU A C 1
ATOM 769 O O . LEU A 1 94 ? 2.011 -6.678 -3.436 1.00 96.12 94 LEU A O 1
ATOM 773 N N . PRO A 1 95 ? 3.712 -5.873 -4.650 1.00 95.06 95 PRO A N 1
ATOM 774 C CA . PRO A 1 95 ? 3.007 -5.955 -5.934 1.00 95.06 95 PRO A CA 1
ATOM 775 C C . PRO A 1 95 ? 2.616 -7.390 -6.336 1.00 95.06 95 PRO A C 1
ATOM 777 O O . PRO A 1 95 ? 1.791 -7.590 -7.226 1.00 95.06 95 PRO A O 1
ATOM 780 N N . LEU A 1 96 ? 3.183 -8.402 -5.677 1.00 94.12 96 LEU A N 1
ATOM 781 C CA . LEU A 1 96 ? 2.887 -9.823 -5.902 1.00 94.12 96 LEU A CA 1
ATOM 782 C C . LEU A 1 96 ? 1.959 -10.416 -4.829 1.00 94.12 96 LEU A C 1
ATOM 784 O O . LEU A 1 96 ? 1.768 -11.630 -4.765 1.00 94.12 96 LEU A O 1
ATOM 788 N N . CYS A 1 97 ? 1.409 -9.577 -3.945 1.00 95.31 97 CYS A N 1
ATOM 789 C CA . CYS A 1 97 ? 0.483 -10.027 -2.917 1.00 95.31 97 CYS A CA 1
ATOM 790 C C . CYS A 1 97 ? -0.734 -10.717 -3.549 1.00 95.31 97 CYS A C 1
ATOM 792 O O . CYS A 1 97 ? -1.277 -10.272 -4.557 1.00 95.31 97 CYS A O 1
ATOM 794 N N . LYS A 1 98 ? -1.216 -11.803 -2.933 1.00 94.88 98 LYS A N 1
ATOM 795 C CA . LYS A 1 98 ? -2.482 -12.409 -3.358 1.00 94.88 98 LYS A CA 1
ATOM 796 C C . LYS A 1 98 ? -3.595 -11.358 -3.201 1.00 94.88 98 LYS A C 1
ATOM 798 O O . LYS A 1 98 ? -3.775 -10.875 -2.082 1.00 94.88 98 LYS A O 1
ATOM 803 N N . PRO A 1 99 ? -4.425 -11.077 -4.225 1.00 94.50 99 PRO A N 1
ATOM 804 C CA . PRO A 1 99 ? 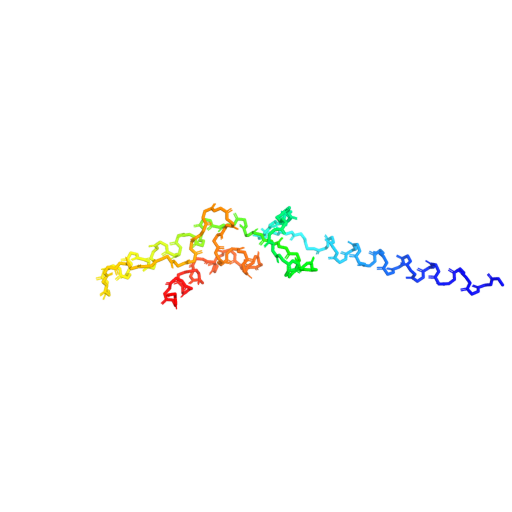-5.418 -10.002 -4.151 1.00 94.50 99 PRO A CA 1
ATOM 805 C C . PRO A 1 99 ? -6.394 -10.119 -2.973 1.00 94.50 99 PRO A C 1
ATOM 807 O O . PRO A 1 99 ? -6.823 -9.112 -2.422 1.00 94.50 99 PRO A O 1
ATOM 810 N N . GLY A 1 100 ? -6.734 -11.344 -2.555 1.00 93.88 100 GLY A N 1
ATOM 811 C CA . GLY A 1 100 ? -7.595 -11.589 -1.389 1.00 93.88 100 GLY A CA 1
ATOM 812 C C . GLY A 1 100 ? -6.947 -11.300 -0.026 1.00 93.88 100 GLY A C 1
ATOM 813 O O . GLY A 1 100 ? -7.643 -11.320 0.979 1.00 93.88 100 GLY A O 1
ATOM 814 N N . ARG A 1 101 ? -5.632 -11.054 0.030 1.00 97.56 101 ARG A N 1
ATOM 815 C CA . ARG A 1 101 ? -4.890 -10.715 1.260 1.00 97.56 101 ARG A CA 1
ATOM 816 C C . ARG A 1 101 ? -4.506 -9.236 1.337 1.00 97.56 101 ARG A C 1
ATOM 818 O O . ARG A 1 101 ? -4.110 -8.772 2.400 1.00 97.56 101 ARG A O 1
ATOM 825 N N . LEU A 1 102 ? -4.625 -8.497 0.236 1.00 97.12 102 LEU A N 1
ATOM 826 C CA . LEU A 1 102 ? -4.126 -7.126 0.154 1.00 97.12 102 LEU A CA 1
ATOM 827 C C . LEU A 1 102 ? -4.854 -6.169 1.111 1.00 97.12 102 LEU A C 1
ATOM 829 O O . LEU A 1 102 ? -4.207 -5.326 1.728 1.00 97.12 102 LEU A O 1
ATOM 833 N N . THR A 1 103 ? -6.168 -6.343 1.290 1.00 98.12 103 THR A N 1
ATOM 834 C CA . THR A 1 103 ? -6.976 -5.536 2.220 1.00 98.12 103 THR A CA 1
ATOM 835 C C . THR A 1 103 ? -6.508 -5.679 3.661 1.00 98.12 103 THR A C 1
ATOM 837 O O . THR A 1 103 ? -6.200 -4.677 4.295 1.00 98.12 103 THR A O 1
ATOM 840 N N . ILE A 1 104 ? -6.395 -6.909 4.176 1.00 98.19 104 ILE A N 1
ATOM 841 C CA . ILE A 1 104 ? -5.996 -7.119 5.575 1.00 98.19 104 ILE A CA 1
ATOM 842 C C . ILE A 1 104 ? -4.548 -6.690 5.828 1.00 98.19 104 ILE A C 1
ATOM 844 O O . ILE A 1 104 ? -4.256 -6.123 6.872 1.00 98.19 104 ILE A O 1
ATOM 848 N N . ILE A 1 105 ? -3.644 -6.895 4.866 1.00 97.75 105 ILE A N 1
ATOM 849 C CA . ILE A 1 105 ? -2.258 -6.429 5.005 1.00 97.75 105 ILE A CA 1
ATOM 850 C C . ILE A 1 105 ? -2.204 -4.901 5.065 1.00 97.75 105 ILE A C 1
ATOM 852 O O . ILE A 1 105 ? -1.484 -4.350 5.889 1.00 97.75 105 ILE A O 1
ATOM 856 N N . SER A 1 106 ? -2.984 -4.219 4.227 1.00 97.94 106 SER A N 1
ATOM 857 C CA . SER A 1 106 ? -2.985 -2.753 4.187 1.00 97.94 106 SER A CA 1
ATOM 858 C C . SER A 1 106 ? -3.660 -2.151 5.419 1.00 97.94 106 SER A C 1
ATOM 860 O O . SER A 1 106 ? -3.181 -1.153 5.938 1.00 97.94 106 SER A O 1
ATOM 862 N N . TYR A 1 107 ? -4.687 -2.819 5.959 1.00 98.12 107 TYR A N 1
ATOM 863 C CA . TYR A 1 107 ? -5.229 -2.505 7.284 1.00 98.12 107 TYR A CA 1
ATOM 864 C C . TYR A 1 107 ? -4.135 -2.572 8.364 1.00 98.12 107 TYR A C 1
ATOM 866 O O . TYR A 1 107 ? -4.014 -1.667 9.182 1.00 98.12 107 TYR A O 1
ATOM 874 N N . ILE A 1 108 ? -3.319 -3.634 8.364 1.00 97.31 108 ILE A N 1
ATOM 875 C CA . ILE A 1 108 ? -2.236 -3.806 9.345 1.00 97.31 108 ILE A CA 1
ATOM 876 C C . ILE A 1 108 ? -1.160 -2.725 9.181 1.00 97.31 108 ILE A C 1
ATOM 878 O O . ILE A 1 108 ? -0.721 -2.178 10.187 1.00 97.31 108 ILE A O 1
ATOM 882 N N . PHE A 1 109 ? -0.753 -2.404 7.948 1.00 96.19 109 PHE A N 1
ATOM 883 C CA . PHE A 1 109 ? 0.222 -1.336 7.700 1.00 96.19 10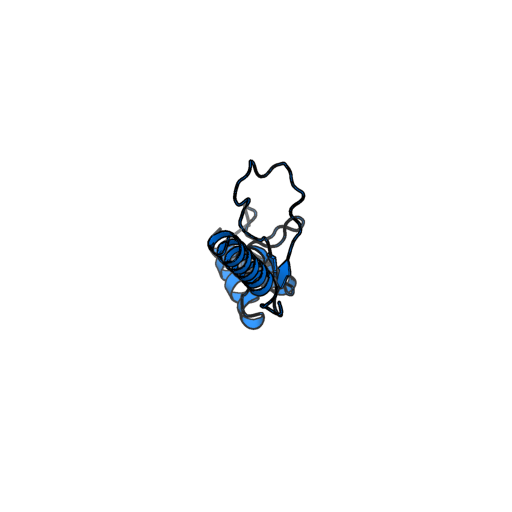9 PHE A CA 1
ATOM 884 C C . PHE A 1 109 ? -0.267 0.023 8.201 1.00 96.19 109 PHE A C 1
ATOM 886 O O . PHE A 1 109 ? 0.468 0.688 8.919 1.00 96.19 109 PHE A O 1
ATOM 893 N N . GLU A 1 110 ? -1.520 0.388 7.927 1.00 96.62 110 GLU A N 1
ATOM 894 C CA . GLU A 1 110 ? -2.090 1.654 8.403 1.00 96.62 110 GLU A CA 1
ATOM 895 C C . GLU A 1 110 ? -2.163 1.737 9.937 1.00 96.62 110 GLU A C 1
ATOM 897 O O . GLU A 1 110 ? -2.102 2.824 10.496 1.00 96.62 110 GLU A O 1
ATOM 902 N N . CYS A 1 111 ? -2.283 0.600 10.631 1.00 90.50 111 CYS A N 1
ATOM 903 C CA . CYS A 1 111 ? -2.301 0.548 12.095 1.00 90.50 111 CYS A CA 1
ATOM 904 C C . CYS A 1 111 ? -0.905 0.725 12.727 1.00 90.50 111 CYS A C 1
ATOM 906 O O . CYS A 1 111 ? -0.811 0.976 13.929 1.00 90.50 111 CYS A O 1
ATOM 908 N N . MET A 1 112 ? 0.166 0.508 11.957 1.00 84.06 112 MET A N 1
ATOM 909 C CA . MET A 1 112 ? 1.556 0.582 12.427 1.00 84.06 112 MET A CA 1
ATOM 910 C C . MET A 1 112 ? 2.216 1.945 12.168 1.00 84.06 112 MET A C 1
ATOM 912 O O . MET A 1 112 ? 3.272 2.200 12.749 1.00 84.06 112 MET A O 1
ATOM 916 N N . ASP A 1 113 ? 1.620 2.778 11.312 1.00 63.47 113 ASP A N 1
ATOM 917 C CA . ASP A 1 113 ? 2.081 4.137 10.979 1.00 63.47 113 ASP A CA 1
ATOM 918 C C . ASP A 1 113 ? 1.750 5.166 12.082 1.00 63.47 113 ASP A C 1
ATOM 920 O O . ASP A 1 113 ? 2.612 6.031 12.393 1.00 63.47 113 ASP A O 1
#

InterPro domains:
  IPR008949 Isoprenoid synthase domain superfamily [G3DSA:1.10.600.10] (28-112)

Radius of gyration: 20.47 Å; chains: 1; bounding box: 54×34×54 Å

Foldseek 3Di:
DPVVVVVVVVVVVVVVVVVVVVPPDPQPFWDWDDDPDPPPVCPCVVPTWIFTPLLVLLVQLLVVLQVVCCVPPRDDDDDFQDDPPSGGNLGGVVSVDDSVCNSPVSNVRNVVD

Organism: NCBI:txid656916

Secondary structure (DSSP, 8-state):
--HHHHHHHHHHHHHHHHHHHHH----SSEEEEP---TTSTTTTTTSPEEEETTHHHHHHHHHHHHHHHHHHT----S--S--TTT--HHHHH-TTS-TTTHHHHHHHHHHH-

Sequence (113 aa):
MKRSSESAGLQRVLTDTMEHIRSNFEDDTSYRVERESPDIACFCRHYALRRHRYEEKANLGSMQCRADWVKYIGPIERWGSCNPYEGHFGSVVLPLCKPGRLTIISYIFECMD